Protein AF-A0A644TT47-F1 (afdb_monomer_lite)

Radius of gyration: 15.26 Å; chains: 1; bounding box: 35×26×48 Å

Secondary structure (DSSP, 8-state):
---GGGBPP--HHHHHHHHHHHHHT---HHHHTTEEEEEETTEEEEEEEEEEE-TTS-EEEEEEEEEEEEEE-SS-SSEEEEEEETTTTEEEEEETTSTTHHHHHHHHHTT--

Organism: NCBI:txid1076179

pLDDT: mean 84.39, std 11.41, range [36.53, 95.44]

Foldseek 3Di:
DFAPVQFDAADVVNQVVVLVLLVVPPDDPVQNVQWDWDDDPQKIKIKGKDWDQDPVRDIDIDIFIWIWTWGDDPPDPDIFIFTADPVVRDTDPQTCPPDPSSVVVVCVRVVND

Sequence (113 aa):
MIKFEDKLHITEQDLEYFKTEWLNRVDSVEEKERYRFHLDNDIIKVLFLTTHHHEDGTKSTSSTGLNFVKIKHSWADYISYHCYDSRRNLVFDSELFFMDNCKITQHNLKGGK

Structure (mmCIF, N/CA/C/O backbone):
data_AF-A0A644TT47-F1
#
_entry.id   AF-A0A644TT47-F1
#
loop_
_atom_site.group_PDB
_atom_site.id
_atom_site.type_symbol
_atom_site.label_atom_id
_atom_site.label_alt_id
_atom_site.label_comp_id
_atom_site.label_asym_id
_atom_site.label_entity_id
_atom_site.label_seq_id
_atom_site.pdbx_PDB_ins_code
_atom_site.Cartn_x
_atom_site.Cartn_y
_atom_site.Cartn_z
_atom_site.occupancy
_atom_site.B_iso_or_equiv
_atom_site.auth_seq_id
_atom_site.auth_comp_id
_atom_site.auth_asym_id
_atom_site.auth_atom_id
_atom_site.pdbx_PDB_model_num
ATOM 1 N N . MET A 1 1 ? -18.414 -8.012 5.549 1.00 60.78 1 MET A N 1
ATOM 2 C CA . MET A 1 1 ? -18.493 -6.799 4.706 1.00 60.78 1 MET A CA 1
ATOM 3 C C . MET A 1 1 ? -17.781 -5.696 5.454 1.00 60.78 1 MET A C 1
ATOM 5 O O . MET A 1 1 ? -18.273 -5.297 6.501 1.00 60.78 1 MET A O 1
ATOM 9 N N . ILE A 1 2 ? -16.612 -5.283 4.973 1.00 71.56 2 ILE A N 1
ATOM 10 C CA . ILE A 1 2 ? -15.856 -4.186 5.579 1.00 71.56 2 ILE A CA 1
ATOM 11 C C . ILE A 1 2 ? -16.530 -2.890 5.167 1.00 71.56 2 ILE A C 1
ATOM 13 O O . ILE A 1 2 ? -16.743 -2.660 3.973 1.00 71.56 2 ILE A O 1
ATOM 17 N N . LYS A 1 3 ? -16.903 -2.062 6.136 1.00 72.44 3 LYS A N 1
ATOM 18 C CA . LYS A 1 3 ? -17.495 -0.767 5.840 1.00 72.44 3 LYS A CA 1
ATOM 19 C C . LYS A 1 3 ? -16.424 0.310 5.933 1.00 72.44 3 LYS A C 1
ATOM 21 O O . LYS A 1 3 ? -15.572 0.278 6.811 1.00 72.44 3 LYS A O 1
ATOM 26 N N . PHE A 1 4 ? -16.493 1.300 5.048 1.00 76.38 4 PHE A N 1
ATOM 27 C CA . PHE A 1 4 ? -15.568 2.435 5.088 1.00 76.38 4 PHE A CA 1
ATOM 28 C C . PHE A 1 4 ? -15.685 3.248 6.391 1.00 76.38 4 PHE A C 1
ATOM 30 O O . PHE A 1 4 ? -14.710 3.849 6.824 1.00 76.38 4 PHE A O 1
ATOM 37 N N . GLU A 1 5 ? -16.856 3.242 7.037 1.00 78.62 5 GLU A N 1
ATOM 38 C CA . GLU A 1 5 ? -17.073 3.889 8.341 1.00 78.62 5 GLU A CA 1
ATOM 39 C C . GLU A 1 5 ? -16.239 3.275 9.476 1.00 78.62 5 GLU A C 1
ATOM 41 O O . GLU A 1 5 ? -15.938 3.970 10.441 1.00 78.62 5 GLU A O 1
ATOM 46 N N . ASP A 1 6 ? -15.786 2.027 9.322 1.00 79.00 6 ASP A N 1
ATOM 47 C CA . ASP A 1 6 ? -14.913 1.345 10.284 1.00 79.00 6 ASP A CA 1
ATOM 48 C C . ASP A 1 6 ? -13.435 1.766 10.130 1.00 79.00 6 ASP A C 1
ATOM 50 O O . ASP A 1 6 ? -12.540 1.178 10.752 1.00 79.00 6 ASP A O 1
ATOM 54 N N . LYS A 1 7 ? -13.148 2.771 9.282 1.00 87.94 7 LYS A N 1
ATOM 55 C CA . LYS A 1 7 ? -11.790 3.282 9.096 1.00 87.94 7 LYS A CA 1
ATOM 56 C C . LYS A 1 7 ? -11.258 3.911 10.377 1.00 87.94 7 LYS A C 1
ATOM 58 O O . LYS A 1 7 ? -11.931 4.679 11.063 1.00 87.94 7 LYS A O 1
ATOM 63 N N . LEU A 1 8 ? -9.996 3.626 10.652 1.00 91.69 8 LEU A N 1
ATOM 64 C CA . LEU A 1 8 ? -9.240 4.280 11.704 1.00 91.69 8 LEU A CA 1
ATOM 65 C C . LEU A 1 8 ? -8.445 5.455 11.140 1.00 91.69 8 LEU A C 1
ATOM 67 O O . LEU A 1 8 ? -8.060 5.466 9.970 1.00 91.69 8 LEU A O 1
ATOM 71 N N . HIS A 1 9 ? -8.146 6.412 12.016 1.00 94.50 9 HIS A N 1
ATOM 72 C CA . HIS A 1 9 ? -7.168 7.452 11.729 1.00 94.50 9 HIS A CA 1
ATOM 73 C C . HIS A 1 9 ? -5.802 6.826 11.409 1.00 94.50 9 HIS A C 1
ATOM 75 O O . HIS A 1 9 ? -5.374 5.872 12.076 1.00 94.50 9 HIS A O 1
ATOM 81 N N . ILE A 1 10 ? -5.130 7.364 10.390 1.00 93.88 10 ILE A N 1
ATOM 82 C CA . ILE A 1 10 ? -3.789 6.934 9.985 1.00 93.88 10 ILE A CA 1
ATOM 83 C C . ILE A 1 10 ? -2.787 7.986 10.443 1.00 93.88 10 ILE A C 1
ATOM 85 O O . ILE A 1 10 ? -2.839 9.137 10.018 1.00 93.88 10 ILE A O 1
ATOM 89 N N . THR A 1 11 ? -1.860 7.567 11.295 1.00 93.00 11 THR A N 1
ATOM 90 C CA . THR A 1 11 ? -0.744 8.397 11.754 1.00 93.00 11 THR A CA 1
ATOM 91 C C . THR A 1 11 ? 0.442 8.324 10.788 1.00 93.00 11 THR A C 1
ATOM 93 O O . THR A 1 11 ? 0.514 7.456 9.917 1.00 93.00 11 THR A O 1
ATOM 96 N N . GLU A 1 12 ? 1.437 9.195 10.957 1.00 92.31 12 GLU A N 1
ATOM 97 C CA . GLU A 1 12 ? 2.693 9.075 10.203 1.00 92.31 12 GLU A CA 1
ATOM 98 C C . GLU A 1 12 ? 3.428 7.760 10.508 1.00 92.31 12 GLU A C 1
ATOM 100 O O . GLU A 1 12 ? 3.994 7.145 9.608 1.00 92.31 12 GLU A O 1
ATOM 105 N N . GLN A 1 13 ? 3.358 7.273 11.751 1.00 92.19 13 GLN A N 1
ATOM 106 C CA . GLN A 1 13 ? 3.945 5.987 12.134 1.00 92.19 13 GLN A CA 1
ATOM 107 C C . GLN A 1 13 ? 3.280 4.813 11.400 1.00 92.19 13 GLN A C 1
ATOM 109 O O . GLN A 1 13 ? 3.964 3.886 10.967 1.00 92.19 13 GLN A O 1
ATOM 114 N N . ASP A 1 14 ? 1.959 4.870 11.220 1.00 92.00 14 ASP A N 1
ATOM 115 C CA . ASP A 1 14 ? 1.211 3.891 10.427 1.00 92.00 14 ASP A CA 1
ATOM 116 C C . ASP A 1 14 ? 1.661 3.890 8.960 1.00 92.00 14 ASP A C 1
ATOM 118 O O . ASP A 1 14 ? 1.847 2.827 8.364 1.00 92.00 14 ASP A O 1
ATOM 122 N N . LEU A 1 15 ? 1.887 5.077 8.386 1.00 93.25 15 LEU A N 1
ATOM 123 C CA . LEU A 1 15 ? 2.416 5.218 7.031 1.00 93.25 15 LEU A CA 1
ATOM 124 C C . LEU A 1 15 ? 3.823 4.615 6.906 1.00 93.25 15 LEU A C 1
ATOM 126 O O . LEU A 1 15 ? 4.082 3.896 5.941 1.00 93.25 15 LEU A O 1
ATOM 130 N N . GLU A 1 16 ? 4.728 4.877 7.850 1.00 93.75 16 GLU A N 1
ATOM 131 C CA . GLU A 1 16 ? 6.084 4.307 7.824 1.00 93.75 16 GLU A CA 1
ATOM 132 C C . GLU A 1 16 ? 6.082 2.784 7.989 1.00 93.75 16 GLU A C 1
ATOM 134 O O . GLU A 1 16 ? 6.807 2.080 7.276 1.00 93.75 16 GLU A O 1
ATOM 139 N N . TYR A 1 17 ? 5.217 2.255 8.859 1.00 90.88 17 TYR A N 1
ATOM 140 C CA . TYR A 1 17 ? 5.003 0.814 8.981 1.00 90.88 17 TYR A CA 1
ATOM 141 C C . TYR A 1 17 ? 4.506 0.216 7.659 1.00 90.88 17 TYR A C 1
ATOM 143 O O . TYR A 1 17 ? 5.099 -0.733 7.143 1.00 90.88 17 TYR A O 1
ATOM 151 N N . PHE A 1 18 ? 3.476 0.818 7.058 1.00 90.50 18 PHE A N 1
ATOM 152 C CA . PHE A 1 18 ? 2.930 0.382 5.775 1.00 90.50 18 PHE A CA 1
ATOM 153 C C . PHE A 1 18 ? 3.987 0.400 4.661 1.00 90.50 18 PHE A C 1
ATOM 155 O O . PHE A 1 18 ? 4.115 -0.575 3.920 1.00 90.50 18 PHE A O 1
ATOM 162 N N . LYS A 1 19 ? 4.768 1.484 4.546 1.00 92.25 19 LYS A N 1
ATOM 163 C CA . LYS A 1 19 ? 5.863 1.610 3.567 1.00 92.25 19 LYS A CA 1
ATOM 164 C C . LYS A 1 19 ? 6.893 0.501 3.744 1.00 92.25 19 LYS A C 1
ATOM 166 O O . LYS A 1 19 ? 7.264 -0.143 2.765 1.00 92.25 19 LYS A O 1
ATOM 171 N N . THR A 1 20 ? 7.341 0.284 4.978 1.00 91.31 20 THR A N 1
ATOM 172 C CA . THR A 1 20 ? 8.344 -0.734 5.312 1.00 91.31 20 THR A CA 1
ATOM 173 C C . THR A 1 20 ? 7.855 -2.114 4.897 1.00 91.31 20 THR A C 1
ATOM 175 O O . THR A 1 20 ? 8.529 -2.819 4.148 1.00 91.31 20 THR A O 1
ATOM 178 N N . GLU A 1 21 ? 6.635 -2.466 5.292 1.00 87.75 21 GLU A N 1
ATOM 179 C CA . GLU A 1 21 ? 6.013 -3.735 4.933 1.00 87.75 21 GLU A CA 1
ATOM 180 C C . GLU A 1 21 ? 5.841 -3.893 3.417 1.00 87.75 21 GLU A C 1
ATOM 182 O O . GLU A 1 21 ? 6.162 -4.946 2.857 1.00 87.75 21 GLU A O 1
ATOM 187 N N . TRP A 1 22 ? 5.388 -2.851 2.722 1.00 89.12 22 TRP A N 1
ATOM 188 C CA . TRP A 1 22 ? 5.252 -2.876 1.268 1.00 89.12 22 TRP A CA 1
ATOM 189 C C . TRP A 1 22 ? 6.598 -3.119 0.575 1.00 89.12 22 TRP A C 1
ATOM 191 O O . TRP A 1 22 ? 6.711 -3.998 -0.281 1.00 89.12 22 TRP A O 1
ATOM 201 N N . LEU A 1 23 ? 7.628 -2.360 0.951 1.00 90.50 23 LEU A N 1
ATOM 202 C CA . LEU A 1 23 ? 8.948 -2.393 0.318 1.00 90.50 23 LEU A CA 1
ATOM 203 C C . LEU A 1 23 ? 9.775 -3.624 0.708 1.00 90.50 23 LEU A C 1
ATOM 205 O O . LEU A 1 23 ? 10.649 -4.024 -0.061 1.00 90.50 23 LEU A O 1
ATOM 209 N N . ASN A 1 24 ? 9.495 -4.262 1.845 1.00 89.19 24 ASN A N 1
ATOM 210 C CA . ASN A 1 24 ? 10.086 -5.554 2.212 1.00 89.19 24 ASN A CA 1
ATOM 211 C C . ASN A 1 24 ? 9.692 -6.681 1.245 1.00 89.19 24 ASN A C 1
ATOM 213 O O . ASN A 1 24 ? 10.389 -7.686 1.165 1.00 89.19 24 ASN A O 1
ATOM 217 N N . ARG A 1 25 ? 8.596 -6.509 0.497 1.00 86.00 25 ARG A N 1
ATOM 218 C CA . ARG A 1 25 ? 8.094 -7.478 -0.494 1.00 86.00 25 ARG A CA 1
ATOM 219 C C . ARG A 1 25 ? 8.526 -7.162 -1.928 1.00 86.00 25 ARG A C 1
ATOM 221 O O . ARG A 1 25 ? 8.158 -7.889 -2.843 1.00 86.00 25 ARG A O 1
ATOM 228 N N . VAL A 1 26 ? 9.270 -6.073 -2.119 1.00 87.44 26 VAL A N 1
ATOM 229 C CA . VAL A 1 26 ? 9.821 -5.664 -3.412 1.00 87.44 26 VAL A CA 1
ATOM 230 C C . VAL A 1 26 ? 11.260 -6.161 -3.514 1.00 87.44 26 VAL A C 1
ATOM 232 O O . VAL A 1 26 ? 12.107 -5.787 -2.700 1.00 87.44 26 VAL A O 1
ATOM 235 N N . ASP A 1 27 ? 11.540 -6.972 -4.532 1.00 84.81 27 ASP A N 1
ATOM 236 C CA . ASP A 1 27 ? 12.815 -7.691 -4.646 1.00 84.81 27 ASP A CA 1
ATOM 237 C C . ASP A 1 27 ? 13.979 -6.806 -5.134 1.00 84.81 27 ASP A C 1
ATOM 239 O O . ASP A 1 27 ? 15.126 -7.025 -4.749 1.00 84.81 27 ASP A O 1
ATOM 243 N N . SER A 1 28 ? 13.710 -5.778 -5.950 1.00 88.88 28 SER A N 1
ATOM 244 C CA . SER A 1 28 ? 14.744 -4.923 -6.560 1.00 88.88 28 SER A CA 1
ATOM 245 C C . SER A 1 28 ? 14.788 -3.519 -5.958 1.00 88.88 28 SER A C 1
ATOM 247 O O . SER A 1 28 ? 13.754 -2.868 -5.811 1.00 88.88 28 SER A O 1
ATOM 249 N N . VAL A 1 29 ? 15.995 -3.011 -5.676 1.00 89.94 29 VAL A N 1
ATOM 250 C CA . VAL A 1 29 ? 16.222 -1.620 -5.234 1.00 89.94 29 VAL A CA 1
ATOM 251 C C . VAL A 1 29 ? 15.695 -0.621 -6.267 1.00 89.94 29 VAL A C 1
ATOM 253 O O . VAL A 1 29 ? 14.977 0.306 -5.901 1.00 89.94 29 VAL A O 1
ATOM 256 N N . GLU A 1 30 ? 15.954 -0.862 -7.553 1.00 88.94 30 GLU A N 1
ATOM 257 C CA . GLU A 1 30 ? 15.458 -0.023 -8.653 1.00 88.94 30 GLU A CA 1
ATOM 258 C C . GLU A 1 30 ? 13.926 0.029 -8.672 1.00 88.94 30 GLU A C 1
ATOM 260 O O . GLU A 1 30 ? 13.323 1.053 -8.983 1.00 88.94 30 GLU A O 1
ATOM 265 N N . GLU A 1 31 ? 13.267 -1.073 -8.308 1.00 88.62 31 GLU A N 1
ATOM 266 C CA . GLU A 1 31 ? 11.812 -1.110 -8.224 1.00 88.62 31 GLU A CA 1
ATOM 267 C C . GLU A 1 31 ? 11.290 -0.349 -6.998 1.00 88.62 31 GLU A C 1
ATOM 269 O O . GLU A 1 31 ? 10.302 0.382 -7.108 1.00 88.62 31 GLU A O 1
ATOM 274 N N . LYS A 1 32 ? 11.966 -0.446 -5.845 1.00 92.12 32 LYS A N 1
ATOM 275 C CA . LYS A 1 32 ? 11.617 0.330 -4.639 1.00 92.12 32 LYS A CA 1
ATOM 276 C C . LYS A 1 32 ? 11.613 1.829 -4.929 1.00 92.12 32 LYS A C 1
ATOM 278 O O . LYS A 1 32 ? 10.698 2.532 -4.504 1.00 92.12 32 LYS A O 1
ATOM 283 N N . GLU A 1 33 ? 12.568 2.302 -5.726 1.00 92.94 33 GLU A N 1
ATOM 284 C CA . GLU A 1 33 ? 12.670 3.703 -6.149 1.00 92.94 33 GLU A CA 1
ATOM 285 C C . GLU A 1 33 ? 11.536 4.167 -7.074 1.00 92.94 33 GLU A C 1
ATOM 287 O O . GLU A 1 33 ? 11.374 5.373 -7.282 1.00 92.94 33 GLU A O 1
ATOM 292 N N . ARG A 1 34 ? 10.712 3.257 -7.606 1.00 93.19 34 ARG A N 1
ATOM 293 C CA . ARG A 1 34 ? 9.538 3.588 -8.432 1.00 93.19 34 ARG A CA 1
ATOM 294 C C . ARG A 1 34 ? 8.269 3.785 -7.612 1.00 93.19 34 ARG A C 1
ATOM 296 O O . ARG A 1 34 ? 7.316 4.375 -8.121 1.00 93.19 34 ARG A O 1
ATOM 303 N N . TYR A 1 35 ? 8.249 3.333 -6.360 1.00 94.25 35 TYR A N 1
ATOM 304 C CA . TYR A 1 35 ? 7.111 3.527 -5.470 1.00 94.25 35 TYR A CA 1
ATOM 305 C C . TYR A 1 35 ? 7.137 4.914 -4.817 1.00 94.25 35 TYR A C 1
ATOM 307 O O . TYR A 1 35 ? 8.172 5.404 -4.359 1.00 94.25 35 TYR A O 1
ATOM 315 N N . ARG A 1 36 ? 5.980 5.570 -4.759 1.00 95.44 36 ARG A N 1
ATOM 316 C CA . ARG A 1 36 ? 5.750 6.787 -3.969 1.00 95.44 36 ARG A CA 1
ATOM 317 C C . ARG A 1 36 ? 4.559 6.548 -3.056 1.00 95.44 36 ARG A C 1
ATOM 319 O O . ARG A 1 36 ? 3.583 5.923 -3.463 1.00 95.44 36 ARG A O 1
ATOM 326 N N . PHE A 1 37 ? 4.644 7.054 -1.834 1.00 95.12 37 PHE A N 1
ATOM 327 C CA . PHE A 1 37 ? 3.625 6.862 -0.811 1.00 95.12 37 PHE A CA 1
ATOM 328 C C . PHE A 1 37 ? 3.252 8.215 -0.229 1.00 95.12 37 PHE A C 1
ATOM 330 O O . PHE A 1 37 ? 4.130 8.975 0.184 1.00 95.12 37 PHE A O 1
ATOM 337 N N . HIS A 1 38 ? 1.958 8.494 -0.172 1.00 94.31 38 HIS A N 1
ATOM 338 C CA . HIS A 1 38 ? 1.423 9.730 0.379 1.00 94.31 38 HIS A CA 1
ATOM 339 C C . HIS A 1 38 ? 0.271 9.408 1.317 1.00 94.31 38 HIS A C 1
ATOM 341 O O . HIS A 1 38 ? -0.478 8.469 1.068 1.00 94.31 38 HIS A O 1
ATOM 347 N N . LEU A 1 39 ? 0.115 10.200 2.369 1.00 94.62 39 LEU A N 1
ATOM 348 C CA . LEU A 1 39 ? -1.061 10.158 3.223 1.00 94.62 39 LEU A CA 1
ATOM 349 C C . LEU A 1 39 ? -1.927 11.379 2.918 1.00 94.62 39 LEU A C 1
ATOM 351 O O . LEU A 1 39 ? -1.429 12.502 2.895 1.00 94.62 39 LEU A O 1
ATOM 355 N N . ASP A 1 40 ? -3.210 11.148 2.667 1.00 93.06 40 ASP A N 1
ATOM 356 C CA . ASP A 1 40 ? -4.196 12.192 2.403 1.00 93.06 40 ASP A CA 1
ATOM 357 C C . ASP A 1 40 ? -5.537 11.782 3.022 1.00 93.06 40 ASP A C 1
ATOM 359 O O . ASP A 1 40 ? -6.115 10.782 2.610 1.00 93.06 40 ASP A O 1
ATOM 363 N N . ASN A 1 41 ? -6.029 12.528 4.015 1.00 90.62 41 ASN A N 1
ATOM 364 C CA . ASN A 1 41 ? -7.339 12.301 4.648 1.00 90.62 41 ASN A CA 1
ATOM 365 C C . ASN A 1 41 ? -7.583 10.849 5.143 1.00 90.62 41 ASN A C 1
ATOM 367 O O . ASN A 1 41 ? -8.624 10.248 4.862 1.00 90.62 41 ASN A O 1
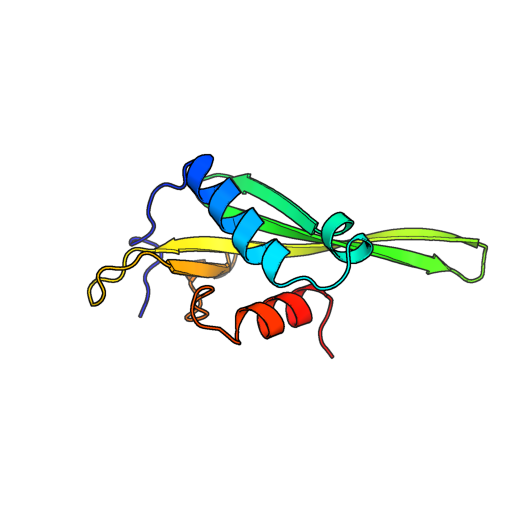ATOM 371 N N . ASP A 1 42 ? -6.626 10.281 5.889 1.00 93.81 42 ASP A N 1
ATOM 372 C CA . ASP A 1 42 ? -6.601 8.871 6.342 1.00 93.81 42 ASP A CA 1
ATOM 373 C C . ASP A 1 42 ? -6.584 7.833 5.214 1.00 93.81 42 ASP A C 1
ATOM 375 O O . ASP A 1 42 ? -7.013 6.691 5.389 1.00 93.81 42 ASP A O 1
ATOM 379 N N . ILE A 1 43 ? -6.112 8.226 4.035 1.00 93.69 43 ILE A N 1
ATOM 380 C CA . ILE A 1 43 ? -5.954 7.336 2.894 1.00 93.69 43 ILE A CA 1
ATOM 381 C C . ILE A 1 43 ? -4.479 7.312 2.514 1.00 93.69 43 ILE A C 1
ATOM 383 O O . ILE A 1 43 ? -3.898 8.333 2.138 1.00 93.69 43 ILE A O 1
ATOM 387 N N . ILE A 1 44 ? -3.875 6.129 2.577 1.00 94.56 44 ILE A N 1
ATOM 388 C CA . ILE A 1 44 ? -2.532 5.901 2.050 1.00 94.56 44 ILE A CA 1
ATOM 389 C C . ILE A 1 44 ? -2.647 5.715 0.540 1.00 94.56 44 ILE A C 1
ATOM 391 O O . ILE A 1 44 ? -3.246 4.759 0.056 1.00 94.56 44 ILE A O 1
ATOM 395 N N . LYS A 1 45 ? -2.058 6.629 -0.218 1.00 95.12 45 LYS A N 1
ATOM 396 C CA . LYS A 1 45 ? -1.952 6.571 -1.673 1.00 95.12 45 LYS A CA 1
ATOM 397 C C . LYS A 1 45 ? -0.610 5.963 -2.044 1.00 95.12 45 LYS A C 1
ATOM 399 O O . LYS A 1 45 ? 0.433 6.514 -1.693 1.00 95.12 45 LYS A O 1
ATOM 404 N N . VAL A 1 46 ? -0.642 4.860 -2.777 1.00 93.50 46 VAL A N 1
ATOM 405 C CA . VAL A 1 46 ? 0.541 4.202 -3.333 1.00 93.50 46 VAL A CA 1
ATOM 406 C C . VAL A 1 46 ? 0.558 4.452 -4.826 1.00 93.50 46 VAL A C 1
ATOM 408 O O . VAL A 1 46 ? -0.372 4.060 -5.525 1.00 93.50 46 VAL A O 1
ATOM 411 N N . LEU A 1 47 ? 1.614 5.093 -5.314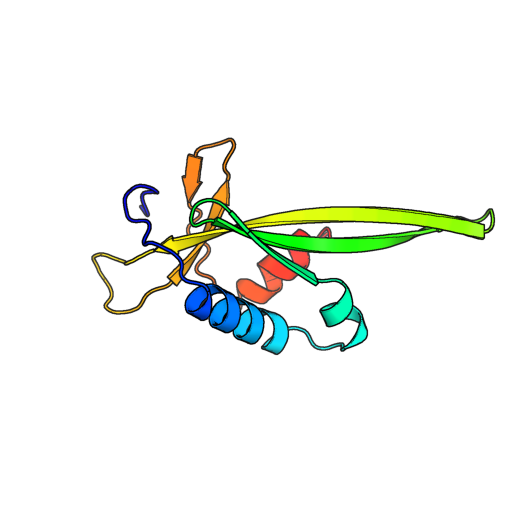 1.00 94.75 47 LEU A N 1
ATOM 412 C CA . LEU A 1 47 ? 1.847 5.311 -6.734 1.00 94.75 47 LEU A CA 1
ATOM 413 C C . LEU A 1 47 ? 3.033 4.473 -7.196 1.00 94.75 47 LEU A C 1
ATOM 415 O O . LEU A 1 47 ? 4.042 4.381 -6.497 1.00 94.75 47 LEU A O 1
ATOM 419 N N . PHE A 1 48 ? 2.932 3.920 -8.398 1.00 93.62 48 PHE A N 1
ATOM 420 C CA . PHE A 1 48 ? 4.039 3.282 -9.093 1.00 93.62 48 PHE A CA 1
ATOM 421 C C . PHE A 1 48 ? 4.371 4.069 -10.362 1.00 93.62 48 PHE A C 1
ATOM 423 O O . PHE A 1 48 ? 3.520 4.261 -11.233 1.00 93.62 48 PHE A O 1
ATOM 430 N N . LEU A 1 49 ? 5.605 4.560 -10.452 1.00 93.50 49 LEU A N 1
ATOM 431 C CA . LEU A 1 49 ? 6.088 5.340 -11.589 1.00 93.50 49 LEU A CA 1
ATOM 432 C C . LEU A 1 49 ? 6.616 4.412 -12.683 1.00 93.50 49 LEU A C 1
ATOM 434 O O . LEU A 1 49 ? 7.367 3.478 -12.410 1.00 93.50 49 LEU A O 1
ATOM 438 N N . THR A 1 50 ? 6.256 4.675 -13.934 1.00 90.44 50 THR A N 1
ATOM 439 C CA . THR A 1 50 ? 6.746 3.934 -15.100 1.00 90.44 50 THR A CA 1
ATOM 440 C C . THR A 1 50 ? 7.338 4.881 -16.116 1.00 90.44 50 THR A C 1
ATOM 442 O O . THR A 1 50 ? 6.638 5.742 -16.639 1.00 90.44 50 THR A O 1
ATOM 445 N N . THR A 1 51 ? 8.626 4.699 -16.388 1.00 89.44 51 THR A N 1
ATOM 446 C CA . THR A 1 51 ? 9.344 5.417 -17.438 1.00 89.44 51 THR A CA 1
ATOM 447 C C . THR A 1 51 ? 9.263 4.608 -18.725 1.00 89.44 51 THR A C 1
ATOM 449 O O . THR A 1 51 ? 9.722 3.468 -18.773 1.00 89.44 51 THR A O 1
ATOM 452 N N . HIS A 1 52 ? 8.688 5.199 -19.763 1.00 86.88 52 HIS A N 1
ATOM 453 C CA . HIS A 1 52 ? 8.627 4.648 -21.110 1.00 86.88 52 HIS A CA 1
ATOM 454 C C . HIS A 1 52 ? 9.755 5.246 -21.936 1.00 86.88 52 HIS A C 1
ATOM 456 O O . HIS A 1 52 ? 9.985 6.457 -21.900 1.00 86.88 52 HIS A O 1
ATOM 462 N N . HIS A 1 53 ? 10.455 4.385 -22.663 1.00 90.00 53 HIS A N 1
ATOM 463 C CA . HIS A 1 53 ? 11.506 4.768 -23.593 1.00 90.00 53 HIS A CA 1
ATOM 464 C C . HIS A 1 53 ? 10.963 4.586 -25.005 1.00 90.00 53 HIS A C 1
ATOM 466 O O . HIS A 1 53 ? 10.591 3.473 -25.375 1.00 90.00 53 HIS A O 1
ATOM 472 N N . HIS A 1 54 ? 10.893 5.675 -25.761 1.00 88.19 54 HIS A N 1
ATOM 473 C CA . HIS A 1 54 ? 10.379 5.669 -27.128 1.00 88.19 54 HIS A CA 1
ATOM 474 C C . HIS A 1 54 ? 11.522 5.491 -28.128 1.00 88.19 54 HIS A C 1
ATOM 476 O O . HIS A 1 54 ? 12.680 5.792 -27.830 1.00 88.19 54 HIS A O 1
ATOM 482 N N . GLU A 1 55 ? 11.200 4.997 -29.324 1.00 90.00 55 GLU A N 1
ATOM 483 C CA . GLU A 1 55 ? 12.184 4.727 -30.386 1.00 90.00 55 GLU A CA 1
ATOM 484 C C . GLU A 1 55 ? 12.904 5.998 -30.874 1.00 90.00 55 GLU A C 1
ATOM 486 O O . GLU A 1 55 ? 14.035 5.924 -31.348 1.00 90.00 55 GLU A O 1
ATOM 491 N N . ASP A 1 56 ? 12.289 7.171 -30.697 1.00 91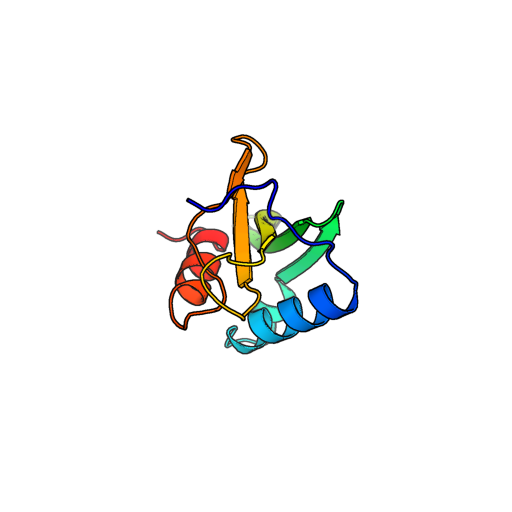.94 56 ASP A N 1
ATOM 492 C CA . ASP A 1 56 ? 12.860 8.485 -31.020 1.00 91.94 56 ASP A CA 1
ATOM 493 C C . ASP A 1 56 ? 13.831 9.026 -29.946 1.00 91.94 56 ASP A C 1
ATOM 495 O O . ASP A 1 56 ? 14.340 10.142 -30.061 1.00 91.94 56 ASP A O 1
ATOM 499 N N . GLY A 1 57 ? 14.098 8.244 -28.894 1.00 88.62 57 GLY A N 1
ATOM 500 C CA . GLY A 1 57 ? 14.971 8.617 -27.781 1.00 88.62 57 GLY A CA 1
ATOM 501 C C . GLY A 1 57 ? 14.298 9.483 -26.713 1.00 88.62 57 GLY A C 1
ATOM 502 O O . GLY A 1 57 ? 14.935 9.802 -25.701 1.00 88.62 57 GLY A O 1
ATOM 503 N N . THR A 1 58 ? 13.024 9.845 -26.883 1.00 92.19 58 THR A N 1
ATOM 504 C CA . THR A 1 58 ? 12.267 10.560 -25.853 1.00 92.19 58 THR A CA 1
ATOM 505 C C . THR A 1 58 ? 11.886 9.630 -24.701 1.00 92.19 58 THR A C 1
ATOM 507 O O . THR A 1 58 ? 11.796 8.404 -24.830 1.00 92.19 58 THR A O 1
ATOM 510 N N . LYS A 1 59 ? 11.679 10.228 -23.525 1.00 91.75 59 LYS A N 1
ATOM 511 C CA . LYS A 1 59 ? 11.218 9.527 -22.325 1.00 91.75 59 LYS A CA 1
ATOM 512 C C . LYS A 1 59 ? 9.924 10.156 -21.848 1.00 91.75 59 LYS A C 1
ATOM 514 O O . LYS A 1 59 ? 9.828 11.380 -21.770 1.00 91.75 59 LYS A O 1
ATOM 519 N N . SER A 1 60 ? 8.961 9.327 -21.470 1.00 91.19 60 SER A N 1
ATOM 520 C CA . SER A 1 60 ? 7.764 9.782 -20.765 1.00 91.19 60 SER A CA 1
ATOM 521 C C . SER A 1 60 ? 7.589 9.010 -19.466 1.00 91.19 60 SER A C 1
ATOM 523 O O . SER A 1 60 ? 7.964 7.845 -19.370 1.00 91.19 60 SER A O 1
ATOM 525 N N . THR A 1 61 ? 7.015 9.657 -18.456 1.00 90.50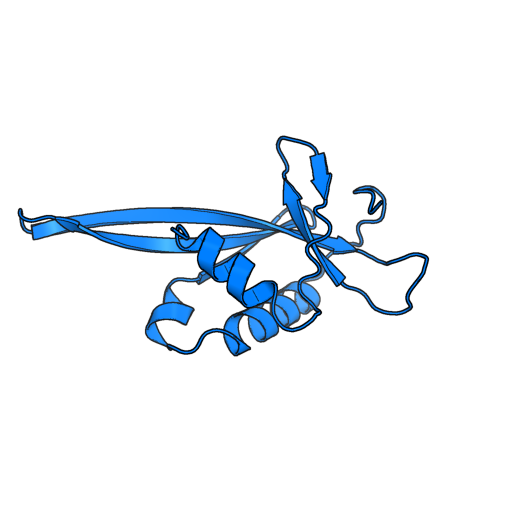 61 THR A N 1
ATOM 526 C CA . THR A 1 61 ? 6.710 9.016 -17.175 1.00 90.50 61 THR A CA 1
ATOM 527 C C . THR A 1 61 ? 5.203 8.971 -16.992 1.00 90.50 61 THR A C 1
ATOM 529 O O . THR A 1 61 ? 4.540 10.004 -17.048 1.00 90.50 61 THR A O 1
ATOM 532 N N . SER A 1 62 ? 4.661 7.784 -16.749 1.00 90.62 62 SER A N 1
ATOM 533 C CA . SER A 1 62 ? 3.283 7.592 -16.301 1.00 90.62 62 SER A CA 1
ATOM 534 C C . SER A 1 62 ? 3.259 7.130 -14.848 1.00 90.62 62 SER A C 1
ATOM 536 O O . SER A 1 62 ? 4.232 6.561 -14.352 1.00 90.62 62 SER A O 1
ATOM 538 N N . SER A 1 63 ? 2.136 7.326 -14.166 1.00 90.25 63 SER A N 1
ATOM 539 C CA . SER A 1 63 ? 1.914 6.780 -12.830 1.00 90.25 63 SER A CA 1
ATOM 540 C C . SER A 1 63 ? 0.590 6.031 -12.763 1.00 90.25 63 SER A C 1
ATOM 542 O O . SER A 1 63 ? -0.412 6.439 -13.349 1.00 90.25 63 SER A O 1
ATOM 544 N N . THR A 1 64 ? 0.597 4.920 -12.042 1.00 91.06 64 THR A N 1
ATOM 545 C CA . THR A 1 64 ? -0.598 4.168 -11.650 1.00 91.06 64 THR A CA 1
ATOM 546 C C . THR A 1 64 ? -0.713 4.210 -10.133 1.00 91.06 64 THR A C 1
ATOM 548 O O . THR A 1 64 ? 0.302 4.286 -9.440 1.00 91.06 64 THR A O 1
ATOM 551 N N . GLY A 1 65 ? -1.939 4.211 -9.605 1.00 90.88 65 GLY A N 1
ATOM 552 C CA . GLY A 1 65 ? -2.178 4.433 -8.181 1.00 90.88 65 GLY A CA 1
ATOM 553 C C . GLY A 1 65 ? -3.220 3.511 -7.565 1.00 90.88 65 GLY A C 1
ATOM 554 O O . GLY A 1 65 ? -4.213 3.181 -8.210 1.00 90.88 65 GLY A O 1
ATOM 555 N N . LEU A 1 66 ? -3.004 3.153 -6.300 1.00 91.44 66 LEU A N 1
ATOM 556 C CA . LEU A 1 66 ? -3.971 2.493 -5.425 1.00 91.44 66 LEU A CA 1
ATOM 557 C C . LEU A 1 66 ? -4.099 3.271 -4.119 1.00 91.44 66 LEU A C 1
ATOM 559 O O . LEU A 1 66 ? -3.145 3.898 -3.658 1.00 91.44 66 LEU A O 1
ATOM 563 N N . ASN A 1 67 ? -5.279 3.206 -3.516 1.00 92.38 67 ASN A N 1
ATOM 564 C CA . ASN A 1 67 ? -5.557 3.837 -2.234 1.00 92.38 67 ASN A CA 1
ATOM 565 C C . ASN A 1 67 ? -5.782 2.763 -1.177 1.00 92.38 67 ASN A C 1
ATOM 567 O O . ASN A 1 67 ? -6.377 1.731 -1.482 1.00 92.38 67 ASN A O 1
ATOM 571 N N . PHE A 1 68 ? -5.377 3.035 0.058 1.00 92.12 68 PHE A N 1
ATOM 572 C CA . PHE A 1 68 ? -5.534 2.126 1.181 1.00 92.12 68 PHE A CA 1
ATOM 573 C C . PHE A 1 68 ? -6.087 2.836 2.406 1.00 92.12 68 PHE A C 1
ATOM 575 O O . PHE A 1 68 ? -5.702 3.966 2.702 1.00 92.12 68 PHE A O 1
ATOM 582 N N . VAL A 1 69 ? -6.958 2.146 3.134 1.00 92.25 69 VAL A N 1
ATOM 583 C CA . VAL A 1 69 ? -7.467 2.577 4.439 1.00 92.25 69 VAL A CA 1
ATOM 584 C C . VAL A 1 69 ? -7.090 1.579 5.516 1.00 92.25 69 VAL A C 1
ATOM 586 O O . VAL A 1 69 ? -6.996 0.381 5.252 1.00 92.25 69 VAL A O 1
ATOM 589 N N . LYS A 1 70 ? -6.893 2.088 6.729 1.00 91.94 70 LYS A N 1
ATOM 590 C CA . LYS A 1 70 ? -6.648 1.301 7.935 1.00 91.94 70 LYS A CA 1
ATOM 591 C C . LYS A 1 70 ? -7.988 0.906 8.547 1.00 91.94 70 LYS A C 1
ATOM 593 O O . LYS A 1 70 ? -8.801 1.782 8.829 1.00 91.94 70 LYS A O 1
ATOM 598 N N . ILE A 1 71 ? -8.216 -0.384 8.754 1.00 87.94 71 ILE A N 1
ATOM 599 C CA . ILE A 1 71 ? -9.483 -0.934 9.247 1.00 87.94 71 ILE A CA 1
ATOM 600 C C . ILE A 1 71 ? -9.238 -1.698 10.545 1.00 87.94 71 ILE A C 1
ATOM 602 O O . ILE A 1 71 ? -8.254 -2.432 10.673 1.00 87.94 71 ILE A O 1
ATOM 606 N N . LYS A 1 72 ? -10.154 -1.533 11.504 1.00 83.12 72 LYS A N 1
ATOM 607 C CA . LYS A 1 72 ? -10.282 -2.446 12.640 1.00 83.12 72 LYS A CA 1
ATOM 608 C C . LYS A 1 72 ? -11.407 -3.424 12.359 1.00 83.12 72 LYS A C 1
ATOM 610 O O . LYS A 1 72 ? -12.557 -3.024 12.193 1.00 83.12 72 LYS A O 1
ATOM 615 N N . HIS A 1 73 ? -11.078 -4.705 12.355 1.00 77.94 73 HIS A N 1
ATOM 616 C CA . HIS A 1 73 ? -12.078 -5.747 12.202 1.00 77.94 73 HIS A CA 1
ATOM 617 C C . HIS A 1 73 ? -12.867 -5.931 13.495 1.00 77.94 73 HIS A C 1
ATOM 619 O O . HIS A 1 73 ? -12.314 -5.912 14.589 1.00 77.94 73 HIS A O 1
ATOM 625 N N . SER A 1 74 ? -14.178 -6.136 13.382 1.00 77.25 74 SER A N 1
ATOM 626 C CA . SER A 1 74 ? -15.024 -6.458 14.540 1.00 77.25 74 SER A CA 1
ATOM 627 C C . SER A 1 74 ? -14.824 -7.890 15.046 1.00 77.25 74 SER A C 1
ATOM 629 O O . SER A 1 74 ? -15.197 -8.207 16.171 1.00 77.25 74 SER A O 1
ATOM 631 N N . TRP A 1 75 ? -14.254 -8.751 14.203 1.00 76.88 75 TRP A N 1
ATOM 632 C CA . TRP A 1 75 ? -14.082 -10.188 14.419 1.00 76.88 75 TRP A CA 1
ATOM 633 C C . TRP A 1 75 ? -12.618 -10.597 14.635 1.00 76.88 75 TRP A C 1
ATOM 635 O O . TRP A 1 75 ? -12.347 -11.781 14.826 1.00 76.88 75 TRP A O 1
ATOM 645 N N . ALA A 1 76 ? -11.678 -9.648 14.607 1.00 74.50 76 ALA A N 1
ATOM 646 C CA . ALA A 1 76 ? -10.267 -9.913 14.846 1.00 74.50 76 ALA A CA 1
ATOM 647 C C . ALA A 1 76 ? -9.585 -8.765 15.595 1.00 74.50 76 ALA A C 1
ATOM 649 O O . ALA A 1 76 ? -9.908 -7.597 15.401 1.00 74.50 76 ALA A O 1
ATOM 650 N N . ASP A 1 77 ? -8.594 -9.111 16.416 1.00 75.56 77 ASP A N 1
ATOM 651 C CA . ASP A 1 77 ? -7.871 -8.153 17.262 1.00 75.56 77 ASP A CA 1
ATOM 652 C C . ASP A 1 77 ? -6.727 -7.425 16.539 1.00 75.56 77 ASP A C 1
ATOM 654 O O . ASP A 1 77 ? -6.069 -6.562 17.124 1.00 75.56 77 ASP A O 1
ATOM 658 N N . TYR A 1 78 ? -6.475 -7.750 15.269 1.00 76.62 78 TYR A N 1
ATOM 659 C CA . TYR A 1 78 ? -5.453 -7.083 14.468 1.00 76.62 78 TYR A CA 1
ATOM 660 C C . TYR A 1 78 ? -6.042 -5.960 13.608 1.00 76.62 78 TYR A C 1
ATOM 662 O O . TYR A 1 78 ? -7.222 -5.942 13.256 1.00 76.62 78 TYR A O 1
ATOM 670 N N . ILE A 1 79 ? -5.177 -5.011 13.258 1.00 80.44 79 ILE A N 1
ATOM 671 C CA . ILE A 1 79 ? -5.472 -3.936 12.314 1.00 80.44 79 ILE A CA 1
ATOM 672 C C . ILE A 1 79 ? -4.962 -4.350 10.939 1.00 80.44 79 ILE A C 1
ATOM 674 O O . ILE A 1 79 ? -3.861 -4.887 10.814 1.00 80.44 79 ILE A O 1
ATOM 678 N N . SER A 1 80 ? -5.737 -4.052 9.906 1.00 84.69 80 SER A N 1
ATOM 679 C CA . SER A 1 80 ? -5.399 -4.344 8.517 1.00 84.69 80 SER A CA 1
ATOM 680 C C . SER A 1 80 ? -5.452 -3.086 7.655 1.00 84.69 80 SER A C 1
ATOM 682 O O . SER A 1 80 ? -6.053 -2.071 8.012 1.00 84.69 80 SER A O 1
ATOM 684 N N . TYR A 1 81 ? -4.821 -3.165 6.484 1.00 88.50 81 TYR A N 1
ATOM 685 C CA . TYR A 1 81 ? -4.912 -2.141 5.450 1.00 88.50 81 TYR A CA 1
ATOM 686 C C . TYR A 1 81 ? -5.582 -2.743 4.223 1.00 88.50 81 TYR A C 1
ATOM 688 O O . TYR A 1 81 ? -5.226 -3.844 3.801 1.00 88.50 81 TYR A O 1
ATOM 696 N N . HIS A 1 82 ? -6.545 -2.024 3.660 1.00 87.62 82 HIS A N 1
ATOM 697 C CA . HIS A 1 82 ? -7.399 -2.517 2.583 1.00 87.62 82 HIS A CA 1
ATOM 698 C C . HIS A 1 82 ? -7.427 -1.563 1.413 1.00 87.62 82 HIS A C 1
ATOM 700 O O . HIS A 1 82 ? -7.466 -0.349 1.614 1.00 87.62 82 HIS A O 1
ATOM 706 N N . CYS A 1 83 ? -7.459 -2.112 0.198 1.00 88.69 83 CYS A N 1
ATOM 707 C CA . CYS A 1 83 ? -7.608 -1.302 -0.998 1.00 88.69 83 CYS A CA 1
ATOM 708 C C . CYS A 1 83 ? -8.965 -0.588 -0.971 1.00 88.69 83 CYS A C 1
ATOM 710 O O . CYS A 1 83 ? -9.998 -1.190 -0.680 1.00 88.69 83 CYS A O 1
ATOM 712 N N . TYR A 1 84 ? -8.957 0.694 -1.301 1.00 89.56 84 TYR A N 1
ATOM 713 C CA . TYR A 1 84 ? -10.120 1.565 -1.282 1.00 89.56 84 TYR A CA 1
ATOM 714 C C . TYR A 1 84 ? -10.352 2.171 -2.669 1.00 89.56 84 TYR A C 1
ATOM 716 O O . TYR A 1 84 ? -9.482 2.835 -3.234 1.00 89.56 84 TYR A O 1
ATOM 724 N N . ASP A 1 85 ? -11.539 1.965 -3.231 1.00 87.81 85 ASP A N 1
ATOM 725 C CA . ASP A 1 85 ? -11.989 2.681 -4.422 1.00 87.81 85 ASP A CA 1
ATOM 726 C C . ASP A 1 85 ? -12.774 3.921 -3.996 1.00 87.81 85 ASP A C 1
ATOM 728 O O . ASP A 1 85 ? -13.939 3.836 -3.602 1.00 87.81 85 ASP A O 1
ATOM 732 N N . SER A 1 86 ? -12.144 5.090 -4.118 1.00 84.81 86 SER A N 1
ATOM 733 C CA . SER A 1 86 ? -12.762 6.368 -3.766 1.00 84.81 86 SER A CA 1
ATOM 734 C C . SER A 1 86 ? -13.911 6.774 -4.684 1.00 84.81 86 SER A C 1
ATOM 736 O O . SER A 1 86 ? -14.769 7.546 -4.265 1.00 84.81 86 SER A O 1
ATOM 738 N N . ARG A 1 87 ? -13.971 6.262 -5.921 1.00 85.94 87 ARG A N 1
ATOM 739 C CA . ARG A 1 87 ? -15.065 6.569 -6.858 1.00 85.94 87 ARG A CA 1
ATOM 740 C C . ARG A 1 87 ? -16.323 5.796 -6.504 1.00 85.94 87 ARG A C 1
ATOM 742 O O . ARG A 1 87 ? -17.424 6.307 -6.676 1.00 85.94 87 ARG A O 1
ATOM 749 N N . ARG A 1 88 ? -16.152 4.558 -6.040 1.00 85.00 88 ARG A N 1
ATOM 750 C CA . ARG A 1 88 ? -17.259 3.682 -5.637 1.00 85.00 88 ARG A CA 1
ATOM 751 C C . ARG A 1 88 ? -17.569 3.760 -4.143 1.00 85.00 88 ARG A C 1
ATOM 753 O O . ARG A 1 88 ? -18.594 3.233 -3.729 1.00 85.00 88 ARG A O 1
ATOM 760 N N . ASN A 1 89 ? -16.710 4.414 -3.359 1.00 84.12 89 ASN A N 1
ATOM 761 C CA . ASN A 1 89 ? -16.737 4.407 -1.898 1.00 84.12 89 ASN A CA 1
ATOM 762 C C . ASN A 1 89 ? -16.762 2.971 -1.337 1.00 84.12 89 ASN A C 1
ATOM 764 O O . ASN A 1 89 ? -17.581 2.623 -0.487 1.00 84.12 89 ASN A O 1
ATOM 768 N N . LEU A 1 90 ? -15.893 2.112 -1.880 1.00 85.62 90 LEU A N 1
ATOM 769 C CA . LEU A 1 90 ? -15.841 0.686 -1.555 1.00 85.62 90 LEU A CA 1
ATOM 770 C C . LEU A 1 90 ? -14.475 0.310 -0.996 1.00 85.62 90 LEU A C 1
ATOM 772 O O . LEU A 1 90 ? -13.445 0.613 -1.596 1.00 85.62 90 LEU A O 1
ATOM 776 N N . VAL A 1 91 ? -14.481 -0.400 0.130 1.00 84.81 91 VAL A N 1
ATOM 777 C CA . VAL A 1 91 ? -13.297 -1.069 0.671 1.00 84.81 91 VAL A CA 1
ATOM 778 C C . VAL A 1 91 ? -13.307 -2.504 0.165 1.00 84.81 91 VAL A C 1
ATOM 780 O O . VAL A 1 91 ? -14.249 -3.255 0.426 1.00 84.81 91 VAL A O 1
ATOM 783 N N . PHE A 1 92 ? -12.285 -2.876 -0.598 1.00 81.19 92 PHE A N 1
ATOM 784 C CA . PHE A 1 92 ? -12.138 -4.242 -1.073 1.00 81.19 92 PHE A CA 1
ATOM 785 C C . PHE A 1 92 ? -11.651 -5.141 0.057 1.00 81.19 92 PHE A C 1
ATOM 787 O O . PHE A 1 92 ? -10.797 -4.764 0.865 1.00 81.19 92 PHE A O 1
ATOM 794 N N . ASP A 1 93 ? -12.143 -6.376 0.057 1.00 71.56 93 ASP A N 1
ATOM 795 C CA . ASP A 1 93 ? -11.687 -7.441 0.949 1.00 71.56 93 ASP A CA 1
ATOM 796 C C . ASP A 1 93 ? -10.329 -8.010 0.491 1.00 71.56 93 ASP A C 1
ATOM 798 O O . ASP A 1 93 ? -10.127 -9.205 0.309 1.00 71.56 93 ASP A O 1
ATOM 802 N N . SER A 1 94 ? -9.401 -7.105 0.185 1.00 63.62 94 SER A N 1
ATOM 803 C CA . SER A 1 94 ? -8.015 -7.388 -0.152 1.00 63.62 94 SER A CA 1
ATOM 804 C C . SER A 1 94 ? -7.170 -6.974 1.050 1.00 63.62 94 SER A C 1
ATOM 806 O O . SER A 1 94 ? -6.632 -5.863 1.092 1.00 63.62 94 SER A O 1
ATOM 808 N N . GLU A 1 95 ? -7.124 -7.831 2.066 1.00 59.94 95 GLU A N 1
ATOM 809 C CA . GLU A 1 95 ? -6.275 -7.620 3.237 1.00 59.94 95 GLU A CA 1
ATOM 810 C C . GLU A 1 95 ? -4.812 -7.587 2.817 1.00 59.94 95 GLU A C 1
ATOM 812 O O . GLU A 1 95 ? -4.265 -8.583 2.335 1.00 59.94 95 GLU A O 1
ATOM 817 N N . LEU A 1 96 ? -4.139 -6.460 3.041 1.00 60.22 96 LEU A N 1
ATOM 818 C CA . LEU A 1 96 ? -2.714 -6.361 2.743 1.00 60.22 96 LEU A CA 1
ATOM 819 C C . LEU A 1 96 ? -1.814 -7.026 3.794 1.00 60.22 96 LEU A C 1
ATOM 821 O O . LEU A 1 96 ? -0.601 -6.859 3.736 1.00 60.22 96 LEU A O 1
ATOM 825 N N . PHE A 1 97 ? -2.373 -7.826 4.708 1.00 50.81 97 PHE A N 1
ATOM 826 C CA . PHE A 1 97 ? -1.599 -8.496 5.757 1.00 50.81 97 PHE A CA 1
ATOM 827 C C . PHE A 1 97 ? -1.667 -10.029 5.777 1.00 50.81 97 PHE A C 1
ATOM 829 O O . PHE A 1 97 ? -1.039 -10.630 6.642 1.00 50.81 97 PHE A O 1
ATOM 836 N N . PHE A 1 98 ? -2.239 -10.684 4.756 1.00 50.47 98 PHE A N 1
ATOM 837 C CA . PHE A 1 98 ? -2.064 -12.135 4.569 1.00 50.47 98 PHE A CA 1
ATOM 838 C C . PHE A 1 98 ? -1.376 -12.494 3.237 1.00 50.47 98 PHE A C 1
ATOM 840 O O . PHE A 1 98 ? -1.978 -12.751 2.199 1.00 50.47 98 PHE A O 1
ATOM 847 N N . MET A 1 99 ? -0.045 -12.445 3.340 1.00 56.91 99 MET A N 1
ATOM 848 C CA . MET A 1 99 ? 1.036 -13.208 2.690 1.00 56.91 99 MET A CA 1
ATOM 849 C C . MET A 1 99 ? 1.149 -13.359 1.156 1.00 56.91 99 MET A C 1
ATOM 851 O O . MET A 1 99 ? 2.283 -13.303 0.692 1.00 56.91 99 MET A O 1
ATOM 855 N N . ASP A 1 100 ? 0.087 -13.387 0.346 1.00 60.34 100 ASP A N 1
ATOM 856 C CA . ASP A 1 100 ? 0.221 -13.513 -1.129 1.00 60.34 100 ASP A CA 1
ATOM 857 C C . ASP A 1 100 ? -0.467 -12.389 -1.918 1.00 60.34 1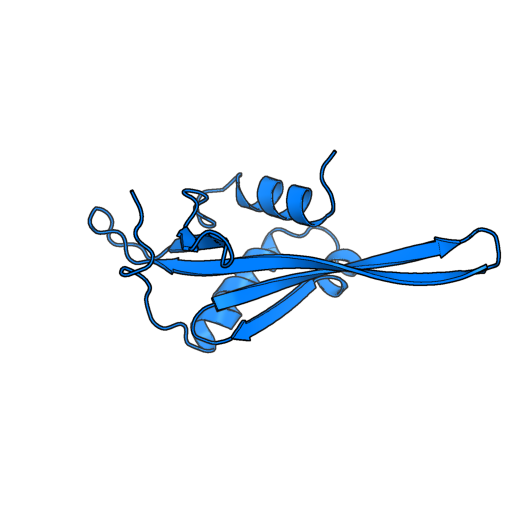00 ASP A C 1
ATOM 859 O O . ASP A 1 100 ? 0.013 -11.949 -2.968 1.00 60.34 100 ASP A O 1
ATOM 863 N N . ASN A 1 101 ? -1.544 -11.823 -1.371 1.00 64.50 101 ASN A N 1
ATOM 864 C CA . ASN A 1 101 ? -2.353 -10.820 -2.069 1.00 64.50 101 ASN A CA 1
ATOM 865 C C . ASN A 1 101 ? -1.630 -9.483 -2.273 1.00 64.50 101 ASN A C 1
ATOM 867 O O . ASN A 1 101 ? -1.948 -8.745 -3.208 1.00 64.50 101 ASN A O 1
ATOM 871 N N . CYS A 1 102 ? -0.626 -9.173 -1.447 1.00 73.38 102 CYS A N 1
ATOM 872 C CA . CYS A 1 102 ? 0.204 -7.982 -1.629 1.00 73.38 102 CYS A CA 1
ATOM 873 C C . CYS A 1 102 ? 0.992 -8.046 -2.948 1.00 73.38 102 CYS A C 1
ATOM 875 O O . CYS A 1 102 ? 0.999 -7.070 -3.695 1.00 73.38 102 CYS A O 1
ATOM 877 N N . LYS A 1 103 ? 1.552 -9.212 -3.304 1.00 76.44 103 LYS A N 1
ATOM 878 C CA . LYS A 1 103 ? 2.260 -9.399 -4.582 1.00 76.44 103 LYS A CA 1
ATOM 879 C C . LYS A 1 103 ? 1.318 -9.245 -5.773 1.00 76.44 103 LYS A C 1
ATOM 881 O O . LYS A 1 103 ? 1.663 -8.579 -6.744 1.00 76.44 103 LYS A O 1
ATOM 886 N N . ILE A 1 104 ? 0.106 -9.796 -5.675 1.00 76.94 104 ILE A N 1
ATOM 887 C CA . ILE A 1 104 ? -0.940 -9.635 -6.699 1.00 76.94 104 ILE A CA 1
ATOM 888 C C . ILE A 1 104 ? -1.325 -8.158 -6.839 1.00 76.94 104 ILE A C 1
ATOM 890 O O . ILE A 1 104 ? -1.395 -7.631 -7.943 1.00 76.94 104 ILE A O 1
ATOM 894 N N . THR A 1 105 ? -1.513 -7.457 -5.723 1.00 80.25 105 THR A N 1
ATOM 895 C CA . THR A 1 105 ? -1.860 -6.029 -5.706 1.00 80.25 105 THR A CA 1
ATOM 896 C C . THR A 1 105 ? -0.747 -5.173 -6.315 1.00 80.25 105 THR A C 1
ATOM 898 O O . THR A 1 105 ? -1.016 -4.296 -7.136 1.00 80.25 105 THR A O 1
ATOM 901 N N . GLN A 1 106 ? 0.512 -5.462 -5.978 1.00 80.88 106 GLN A N 1
ATOM 902 C CA . GLN A 1 106 ? 1.688 -4.844 -6.591 1.00 80.88 106 GLN A CA 1
ATOM 903 C C . GLN A 1 106 ? 1.748 -5.120 -8.097 1.00 80.88 106 GLN A C 1
ATOM 905 O O . GLN A 1 106 ? 1.998 -4.196 -8.866 1.00 80.88 106 GLN A O 1
ATOM 910 N N . HIS A 1 107 ? 1.491 -6.355 -8.531 1.00 82.88 107 HIS A N 1
ATOM 911 C CA . HIS A 1 107 ? 1.441 -6.722 -9.947 1.00 82.88 107 HIS A CA 1
ATOM 912 C C . HIS A 1 107 ? 0.332 -5.967 -10.690 1.00 82.88 107 HIS A C 1
ATOM 914 O O . HIS A 1 107 ? 0.597 -5.344 -11.715 1.00 82.88 107 HIS A O 1
ATOM 920 N N . ASN A 1 108 ? -0.881 -5.922 -10.136 1.00 81.88 108 ASN A N 1
ATOM 921 C CA . ASN A 1 108 ? -2.001 -5.165 -10.700 1.00 81.88 108 ASN A CA 1
ATOM 922 C C . ASN A 1 108 ? -1.657 -3.677 -10.831 1.00 81.88 108 ASN A C 1
ATOM 924 O O . ASN A 1 108 ? -1.933 -3.066 -11.861 1.00 81.88 108 ASN A O 1
ATOM 928 N N . LEU A 1 109 ? -0.980 -3.108 -9.830 1.00 83.69 109 LEU A N 1
ATOM 929 C CA . LEU A 1 109 ? -0.531 -1.718 -9.859 1.00 83.69 109 LEU A CA 1
ATOM 930 C C . LEU A 1 109 ? 0.513 -1.458 -10.953 1.00 83.69 109 LEU A C 1
ATOM 932 O O . LEU A 1 109 ? 0.476 -0.410 -11.594 1.00 83.69 109 LEU A O 1
ATOM 936 N N . LYS A 1 110 ? 1.403 -2.414 -11.223 1.00 83.50 110 LYS A N 1
ATOM 937 C CA . LYS A 1 110 ? 2.376 -2.351 -12.327 1.00 83.50 110 LYS A CA 1
ATOM 938 C C . LYS A 1 110 ? 1.733 -2.511 -13.716 1.00 83.50 110 LYS A C 1
ATOM 940 O O . LYS A 1 110 ? 2.445 -2.398 -14.709 1.00 83.50 110 LYS A O 1
ATOM 945 N N . GLY A 1 111 ? 0.420 -2.749 -13.794 1.00 68.75 111 GLY A N 1
ATOM 946 C CA . GLY A 1 111 ? -0.300 -3.020 -15.042 1.00 68.75 111 GLY A CA 1
ATOM 947 C C . GLY A 1 111 ? -0.373 -4.508 -15.371 1.00 68.75 111 GLY A C 1
ATOM 948 O O . GLY A 1 111 ? -0.135 -4.889 -16.514 1.00 68.75 111 GLY A O 1
ATOM 949 N N . GLY A 1 112 ? -0.645 -5.338 -14.359 1.00 51.91 112 GLY A N 1
ATOM 950 C CA . GLY A 1 112 ? -0.714 -6.788 -14.487 1.00 51.91 112 GLY A CA 1
ATOM 951 C C . GLY A 1 112 ? -1.504 -7.242 -15.715 1.00 51.91 112 GLY A C 1
ATOM 952 O O . GLY A 1 112 ? -2.632 -6.795 -15.916 1.00 51.9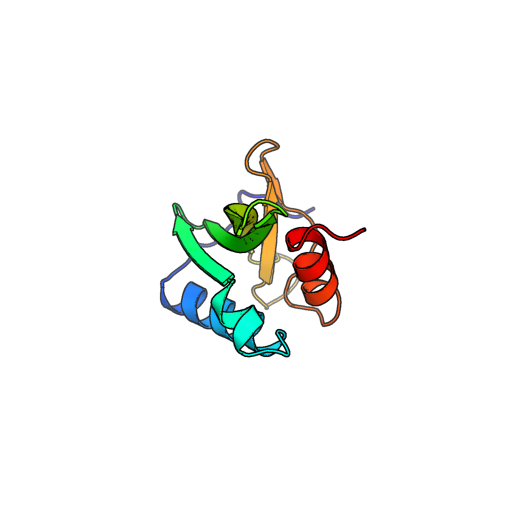1 112 GLY A O 1
ATOM 953 N N . LYS A 1 113 ? -0.862 -8.082 -16.537 1.00 36.53 113 LYS A N 1
ATOM 954 C CA . LYS A 1 113 ? -1.474 -8.756 -17.689 1.00 36.53 113 LYS A CA 1
ATOM 955 C C . LYS A 1 113 ? -2.662 -9.615 -17.276 1.00 36.53 113 LYS A C 1
ATOM 957 O O . LYS A 1 113 ? -2.554 -10.264 -16.211 1.00 36.53 113 LYS A O 1
#